Protein AF-A0A737SE07-F1 (afdb_monomer_lite)

Secondary structure (DSSP, 8-state):
-GGG-TTS---------TTS--SS-GGGTTEEEEE-TT--EEEEE--TT--EEEEE-SGGG-EEEEEEEE-TT--EEEEEEEE-

Sequence (84 aa):
FDGGDPDRPYIAYALHDSEHPDHVTSDNHTRNVWRTPANNKLRMEDKRQEEHIKLATEYGKTQLNMGHLVNSQREKRGAGFELR

Radius of gyration: 17.35 Å; chains: 1; bounding box: 37×30×48 Å

Foldseek 3Di:
DVVPPPVDDDDDDDDDDPVDDDPADPVQPQKDWDADPQGFIWMFGPPPQQTKIKGFDPVVRWIKIAAQDADPVRDGDDHGIDID

Organism: Salmonella enterica (NCBI:txid28901)

Structure (mmCIF, N/CA/C/O backbone):
data_AF-A0A737SE07-F1
#
_entry.id   AF-A0A737SE07-F1
#
loop_
_atom_site.group_PDB
_atom_site.id
_atom_site.type_symbol
_atom_site.label_atom_id
_atom_site.label_alt_id
_atom_site.label_comp_id
_atom_site.label_asym_id
_atom_site.label_entity_id
_atom_site.label_seq_id
_atom_site.pdbx_PDB_ins_code
_atom_site.Cartn_x
_atom_site.Cartn_y
_atom_site.Cartn_z
_atom_site.occupancy
_atom_site.B_iso_or_equiv
_atom_site.auth_seq_id
_atom_site.auth_comp_id
_atom_site.auth_asym_id
_atom_site.auth_atom_id
_atom_site.pdbx_PDB_model_num
ATOM 1 N N . PHE A 1 1 ? 13.538 -8.519 -22.183 1.00 87.25 1 PHE A N 1
ATOM 2 C CA . PHE A 1 1 ? 13.783 -8.414 -23.631 1.00 87.25 1 PHE A CA 1
ATOM 3 C C . PHE A 1 1 ? 12.796 -9.308 -24.334 1.00 87.25 1 PHE A C 1
ATOM 5 O O . PHE A 1 1 ? 12.740 -10.489 -23.997 1.00 87.25 1 PHE A O 1
ATOM 12 N N . ASP A 1 2 ? 11.956 -8.748 -25.197 1.00 91.19 2 ASP A N 1
ATOM 13 C CA . ASP A 1 2 ? 10.981 -9.551 -25.937 1.00 91.19 2 ASP A CA 1
ATOM 14 C C . ASP A 1 2 ? 11.726 -10.556 -26.828 1.00 91.19 2 ASP A C 1
ATOM 16 O O . ASP A 1 2 ? 12.549 -10.161 -27.647 1.00 91.19 2 ASP A O 1
ATOM 20 N N . GLY A 1 3 ? 11.536 -11.856 -26.598 1.00 92.19 3 GLY A N 1
ATOM 21 C CA . GLY A 1 3 ? 12.253 -12.908 -27.331 1.00 92.19 3 GLY A CA 1
ATOM 22 C C . GLY A 1 3 ? 13.786 -12.882 -27.207 1.00 92.19 3 GLY A C 1
ATOM 23 O O . GLY A 1 3 ? 14.465 -13.455 -28.051 1.00 92.19 3 GLY A O 1
ATOM 24 N N . GLY A 1 4 ? 14.345 -12.218 -26.188 1.00 93.19 4 GLY A N 1
ATOM 25 C CA . GLY A 1 4 ? 15.798 -12.039 -26.053 1.00 93.19 4 GLY A CA 1
ATOM 26 C C . GLY A 1 4 ? 16.397 -10.951 -26.952 1.00 93.19 4 GLY A C 1
ATOM 27 O O . GLY A 1 4 ? 17.611 -10.778 -26.925 1.00 93.19 4 GLY A O 1
ATOM 28 N N . ASP A 1 5 ? 15.569 -10.207 -27.692 1.00 95.88 5 ASP A N 1
ATOM 29 C CA . ASP A 1 5 ? 15.980 -9.078 -28.530 1.00 95.88 5 ASP A CA 1
ATOM 30 C C . ASP A 1 5 ? 16.439 -7.889 -27.658 1.00 95.88 5 ASP A C 1
ATOM 32 O O . ASP A 1 5 ? 15.601 -7.293 -26.962 1.00 95.88 5 ASP A O 1
ATOM 36 N N . PRO A 1 6 ? 17.741 -7.527 -27.667 1.00 94.69 6 PRO A N 1
ATOM 37 C CA . PRO A 1 6 ? 18.276 -6.409 -26.889 1.00 94.69 6 PRO A CA 1
ATOM 38 C C . PRO A 1 6 ? 17.628 -5.058 -27.220 1.00 94.69 6 PRO A C 1
ATOM 40 O O . PRO A 1 6 ? 17.578 -4.189 -26.348 1.00 94.69 6 PRO A O 1
ATOM 43 N N . ASP A 1 7 ? 17.074 -4.898 -28.426 1.00 96.50 7 ASP A N 1
ATOM 44 C CA . ASP A 1 7 ? 16.423 -3.662 -28.873 1.00 96.50 7 ASP A CA 1
ATOM 45 C C . ASP A 1 7 ? 14.974 -3.542 -28.369 1.00 96.50 7 ASP A C 1
ATOM 47 O O . ASP A 1 7 ? 14.324 -2.508 -28.540 1.00 96.50 7 ASP A O 1
ATOM 51 N N . ARG A 1 8 ? 14.450 -4.577 -27.695 1.00 95.81 8 ARG A N 1
ATOM 52 C CA . ARG A 1 8 ? 13.079 -4.615 -27.158 1.00 95.81 8 ARG A CA 1
ATOM 53 C C . ARG A 1 8 ? 13.077 -4.840 -25.640 1.00 95.81 8 ARG A C 1
ATOM 55 O O . ARG A 1 8 ? 12.572 -5.866 -25.155 1.00 95.81 8 ARG A O 1
ATOM 62 N N . PRO A 1 9 ? 13.654 -3.913 -24.848 1.00 95.19 9 PRO A N 1
ATOM 63 C CA . PRO A 1 9 ? 13.619 -4.005 -23.396 1.00 95.19 9 PRO A CA 1
ATOM 64 C C . PRO A 1 9 ? 12.198 -3.785 -22.866 1.00 95.19 9 PRO A C 1
ATOM 66 O O . PRO A 1 9 ? 11.413 -3.012 -23.410 1.00 95.19 9 PRO A O 1
ATOM 69 N N . TYR A 1 10 ? 11.882 -4.445 -21.757 1.00 93.19 10 TYR A N 1
ATOM 70 C CA . TYR A 1 10 ? 10.682 -4.180 -20.970 1.00 93.19 10 TYR A CA 1
ATOM 71 C C . TYR A 1 10 ? 11.005 -4.378 -19.490 1.00 93.19 10 TYR A C 1
ATOM 73 O O . TYR A 1 10 ? 11.886 -5.169 -19.142 1.00 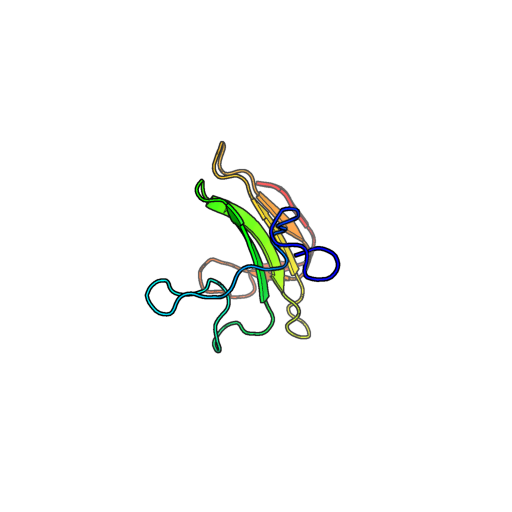93.19 10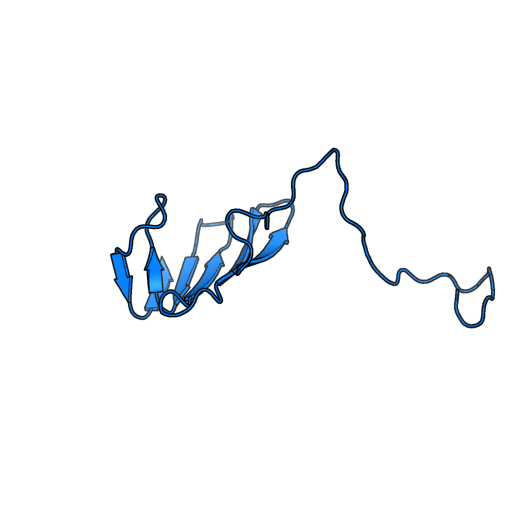 TYR A O 1
ATOM 81 N N . ILE A 1 11 ? 10.288 -3.665 -18.624 1.00 93.25 11 ILE A N 1
ATOM 82 C CA . ILE A 1 11 ? 10.374 -3.841 -17.173 1.00 93.25 11 ILE A CA 1
ATOM 83 C C . ILE A 1 11 ? 9.303 -4.855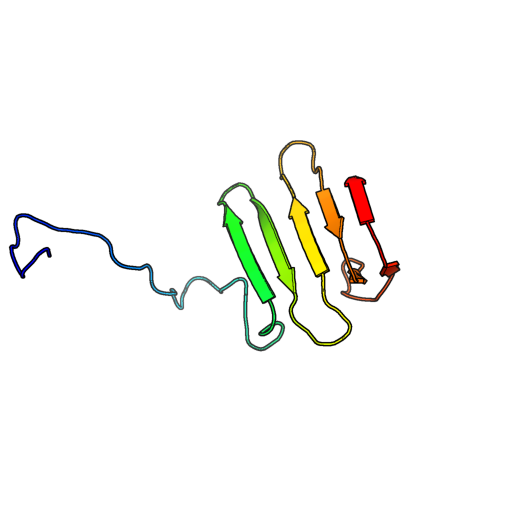 -16.776 1.00 93.25 11 ILE A C 1
ATOM 85 O O . ILE A 1 11 ? 8.120 -4.632 -17.015 1.00 93.25 11 ILE A O 1
ATOM 89 N N . ALA A 1 12 ? 9.722 -5.982 -16.204 1.00 92.75 12 ALA A N 1
ATOM 90 C CA . ALA A 1 12 ? 8.819 -7.065 -15.817 1.00 92.75 12 ALA A CA 1
ATOM 91 C C . ALA A 1 12 ? 8.326 -6.932 -14.368 1.00 92.75 12 ALA A C 1
ATOM 93 O O . ALA A 1 12 ? 7.182 -7.255 -14.061 1.00 92.75 12 ALA A O 1
ATOM 94 N N . TYR A 1 13 ? 9.210 -6.487 -13.477 1.00 92.75 13 TYR A N 1
ATOM 95 C CA . TYR A 1 13 ? 8.981 -6.418 -12.040 1.00 92.75 13 TYR A CA 1
ATOM 96 C C . TYR A 1 13 ? 9.953 -5.426 -11.394 1.00 92.75 13 TYR A C 1
ATOM 98 O O . TYR A 1 13 ? 10.972 -5.059 -11.982 1.00 92.75 13 TYR A O 1
ATOM 106 N N . ALA A 1 14 ? 9.633 -5.024 -10.168 1.00 91.38 14 ALA A N 1
ATOM 107 C CA . ALA A 1 14 ? 10.556 -4.375 -9.248 1.00 91.38 14 ALA A CA 1
ATOM 108 C C . ALA A 1 14 ? 10.900 -5.362 -8.124 1.00 91.38 14 ALA A C 1
ATOM 110 O O . ALA A 1 14 ? 10.075 -6.206 -7.773 1.00 91.38 14 ALA A O 1
ATOM 111 N N . LEU A 1 15 ? 12.112 -5.263 -7.584 1.00 92.12 15 LEU A N 1
ATOM 112 C CA . LEU A 1 15 ? 12.558 -6.052 -6.437 1.00 92.12 15 LEU A CA 1
ATOM 113 C C . LEU A 1 15 ? 12.709 -5.147 -5.216 1.00 92.12 15 LEU A C 1
ATOM 115 O O . LEU A 1 15 ? 12.925 -3.943 -5.353 1.00 92.12 15 LEU A O 1
ATOM 119 N N . HIS A 1 16 ? 12.592 -5.752 -4.038 1.00 90.25 16 HIS A N 1
ATOM 120 C CA . HIS A 1 16 ? 12.843 -5.090 -2.764 1.00 90.25 16 HIS A CA 1
ATOM 121 C C . HIS A 1 16 ? 14.316 -4.700 -2.630 1.00 90.25 16 HIS A C 1
ATOM 123 O O . HIS A 1 16 ? 15.201 -5.376 -3.159 1.00 90.25 16 HIS A O 1
ATOM 129 N N . ASP A 1 17 ? 14.560 -3.624 -1.891 1.00 90.38 17 ASP A N 1
ATOM 130 C CA . ASP A 1 17 ? 15.889 -3.110 -1.588 1.00 90.38 17 ASP A CA 1
ATOM 131 C C . ASP A 1 17 ? 16.146 -3.238 -0.084 1.00 90.38 17 ASP A C 1
ATOM 133 O O . ASP A 1 17 ? 15.374 -2.738 0.730 1.00 90.38 17 ASP A O 1
ATOM 137 N N . SER A 1 18 ? 17.237 -3.899 0.302 1.00 89.50 18 SER A N 1
ATOM 138 C CA . SER A 1 18 ? 17.599 -4.080 1.709 1.00 89.50 18 SER A CA 1
ATOM 139 C C . SER A 1 18 ? 17.912 -2.774 2.444 1.00 89.50 18 SER A C 1
ATOM 141 O O . SER A 1 18 ? 17.786 -2.735 3.667 1.00 89.50 18 SER A O 1
ATOM 143 N N . GLU A 1 19 ? 18.322 -1.714 1.739 1.00 94.88 19 GLU A N 1
ATOM 144 C CA . GLU A 1 19 ? 18.580 -0.402 2.349 1.00 94.88 19 GLU A CA 1
ATOM 145 C C . GLU A 1 19 ? 17.281 0.353 2.682 1.00 94.88 19 GLU A C 1
ATOM 147 O O . GLU A 1 19 ? 17.278 1.242 3.537 1.00 94.88 19 GLU A O 1
ATOM 152 N N . HIS A 1 20 ? 16.160 -0.028 2.059 1.00 90.50 20 HIS A N 1
ATOM 153 C CA . HIS A 1 20 ? 14.869 0.640 2.190 1.00 90.50 20 HIS A CA 1
ATOM 154 C C . HIS A 1 20 ? 13.804 -0.319 2.749 1.00 90.50 20 HIS A C 1
ATOM 156 O O . HIS A 1 20 ? 13.266 -1.143 2.014 1.00 90.50 20 HIS A O 1
ATOM 162 N N . PRO A 1 21 ? 13.432 -0.198 4.039 1.00 90.69 21 PRO A N 1
ATOM 163 C CA . PRO A 1 21 ? 12.476 -1.106 4.662 1.00 90.69 21 PRO A CA 1
ATOM 164 C C . PRO A 1 21 ? 11.108 -1.140 3.970 1.00 90.69 21 PRO A C 1
ATOM 166 O O . PRO A 1 21 ? 10.464 -0.104 3.761 1.00 90.69 21 PRO A O 1
ATOM 169 N N . ASP A 1 22 ? 10.621 -2.352 3.716 1.00 93.75 22 ASP A N 1
ATOM 170 C CA . ASP A 1 22 ? 9.297 -2.580 3.153 1.00 93.75 22 ASP A CA 1
ATOM 171 C C . ASP A 1 22 ? 8.169 -2.161 4.102 1.00 93.75 22 ASP A C 1
ATOM 173 O O . ASP A 1 22 ? 8.264 -2.197 5.330 1.00 93.75 22 ASP A O 1
ATOM 177 N N . HIS A 1 23 ? 7.029 -1.782 3.524 1.00 93.62 23 HIS A N 1
ATOM 178 C CA . HIS A 1 23 ? 5.827 -1.467 4.303 1.00 93.62 23 HIS A CA 1
ATOM 179 C C . HIS A 1 23 ? 5.143 -2.704 4.895 1.00 93.62 23 HIS A C 1
ATOM 181 O O . HIS A 1 23 ? 4.400 -2.584 5.880 1.00 93.62 23 HIS A O 1
ATOM 187 N N . VAL A 1 24 ? 5.377 -3.863 4.281 1.00 95.31 24 VAL A N 1
ATOM 188 C CA . VAL A 1 24 ? 4.918 -5.170 4.742 1.00 95.31 24 VAL A CA 1
ATOM 189 C C . VAL A 1 24 ? 6.150 -5.951 5.189 1.00 95.31 24 VAL A C 1
ATOM 191 O O . VAL A 1 24 ? 7.086 -6.132 4.424 1.00 95.31 24 VAL A O 1
ATOM 194 N N . THR A 1 25 ? 6.155 -6.370 6.445 1.00 94.44 25 THR A N 1
ATOM 195 C CA . THR A 1 25 ? 7.228 -7.084 7.135 1.00 94.44 25 THR A CA 1
ATOM 196 C C . THR A 1 25 ? 6.660 -8.344 7.790 1.00 94.44 25 THR A C 1
ATOM 198 O O . THR A 1 25 ? 5.454 -8.604 7.741 1.00 94.44 25 THR A O 1
ATOM 201 N N . SER A 1 26 ? 7.509 -9.118 8.469 1.00 95.00 26 SER A N 1
ATOM 202 C CA . SER A 1 26 ? 7.077 -10.261 9.284 1.00 95.00 26 SER A CA 1
ATOM 203 C C . SER A 1 26 ? 6.006 -9.896 10.317 1.00 95.00 26 SER A C 1
ATOM 205 O O . SER A 1 26 ? 5.106 -10.687 10.568 1.00 95.00 26 SER A O 1
ATOM 207 N N . ASP A 1 27 ? 6.049 -8.688 10.880 1.00 93.56 27 ASP A N 1
ATOM 208 C CA . ASP A 1 27 ? 5.151 -8.263 11.966 1.00 93.56 27 ASP A CA 1
ATOM 209 C C . ASP A 1 27 ? 3.753 -7.848 11.478 1.00 93.56 27 ASP A C 1
ATOM 211 O O . ASP A 1 27 ? 2.871 -7.492 12.270 1.00 93.56 27 ASP A O 1
ATOM 215 N N . ASN A 1 28 ? 3.547 -7.786 10.162 1.00 94.88 28 ASN A N 1
ATOM 216 C CA . ASN A 1 28 ? 2.274 -7.421 9.547 1.00 94.88 28 ASN A CA 1
ATOM 217 C C . ASN A 1 28 ? 2.055 -8.155 8.208 1.00 94.88 28 ASN A C 1
ATOM 219 O O . ASN A 1 28 ? 1.452 -7.609 7.285 1.00 94.88 28 ASN A O 1
ATOM 223 N N . HIS A 1 29 ? 2.527 -9.400 8.140 1.00 96.56 29 HIS A N 1
ATOM 224 C CA . HIS A 1 29 ? 2.655 -10.229 6.937 1.00 96.56 29 HIS A CA 1
ATOM 225 C C . HIS A 1 29 ? 1.340 -10.551 6.197 1.00 96.56 29 HIS A C 1
ATOM 227 O O . HIS A 1 29 ? 1.366 -11.124 5.114 1.00 96.56 29 HIS A O 1
ATOM 233 N N . THR A 1 30 ? 0.186 -10.231 6.779 1.00 97.75 30 THR A N 1
ATOM 234 C CA . THR A 1 30 ? -1.150 -10.380 6.175 1.00 97.75 30 THR A CA 1
ATOM 235 C C . THR A 1 30 ? -1.626 -9.120 5.450 1.00 97.75 30 THR A C 1
ATOM 237 O O . THR A 1 30 ? -2.759 -9.070 4.973 1.00 97.75 30 THR A O 1
ATOM 240 N N . ARG A 1 31 ? -0.791 -8.077 5.381 1.00 97.50 31 ARG A N 1
ATOM 241 C CA . ARG A 1 31 ? -1.135 -6.819 4.720 1.00 97.50 31 ARG A CA 1
ATOM 242 C C . ARG A 1 31 ? -0.740 -6.799 3.260 1.00 97.50 31 ARG A C 1
ATOM 244 O O . ARG A 1 31 ? 0.356 -7.196 2.890 1.00 97.50 31 ARG A O 1
ATOM 251 N N . ASN A 1 32 ? -1.579 -6.129 2.484 1.00 97.81 32 ASN A N 1
ATOM 252 C CA . ASN A 1 32 ? -1.278 -5.684 1.134 1.00 97.81 32 ASN A CA 1
ATOM 253 C C . ASN A 1 32 ? -1.316 -4.155 1.122 1.00 97.81 32 ASN A C 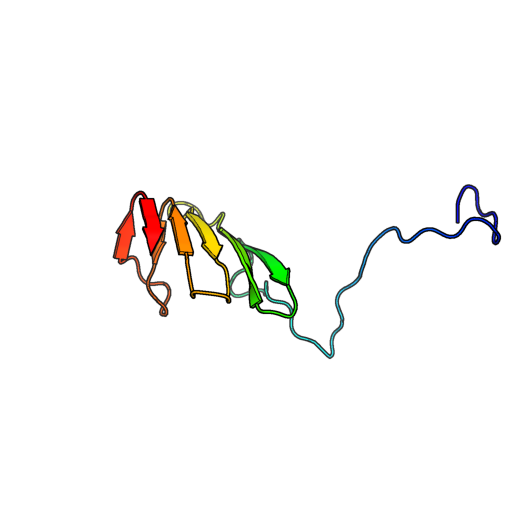1
ATOM 255 O O . ASN A 1 32 ? -2.306 -3.554 1.545 1.00 97.81 32 ASN A O 1
ATOM 259 N N . VAL A 1 33 ? -0.232 -3.502 0.698 1.00 97.50 33 VAL A N 1
ATOM 260 C CA . VAL A 1 33 ? -0.112 -2.037 0.742 1.00 97.50 33 VAL A CA 1
ATOM 261 C C . VAL A 1 33 ? 0.381 -1.508 -0.594 1.00 97.50 33 VAL A C 1
ATOM 263 O O . VAL A 1 33 ? 1.483 -1.828 -1.021 1.00 97.50 33 VAL A O 1
ATOM 266 N N . TRP A 1 34 ? -0.390 -0.605 -1.192 1.00 97.19 34 TRP A N 1
ATOM 267 C CA . TRP A 1 34 ? 0.084 0.272 -2.253 1.00 97.19 34 TRP A CA 1
ATOM 268 C C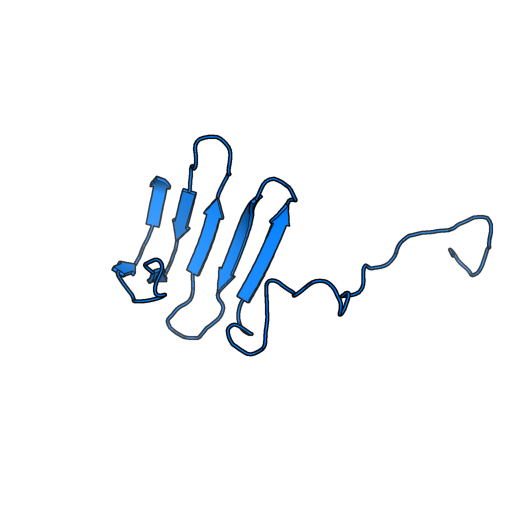 . TRP A 1 34 ? 0.219 1.688 -1.701 1.00 97.19 34 TRP A C 1
ATOM 270 O O . TRP A 1 34 ? -0.742 2.253 -1.171 1.00 97.19 34 TRP A O 1
ATOM 280 N N . ARG A 1 35 ? 1.425 2.255 -1.776 1.00 96.88 35 ARG A N 1
ATOM 281 C CA . ARG A 1 35 ? 1.727 3.589 -1.253 1.00 96.88 35 ARG A CA 1
ATOM 282 C C . ARG A 1 35 ? 2.543 4.387 -2.259 1.00 96.88 35 ARG A C 1
ATOM 284 O O . ARG A 1 35 ? 3.507 3.872 -2.813 1.00 96.88 35 ARG A O 1
ATOM 291 N N . THR A 1 36 ? 2.163 5.640 -2.480 1.00 96.88 36 THR A N 1
ATOM 292 C CA . THR A 1 36 ? 2.907 6.554 -3.357 1.00 96.88 36 THR A CA 1
ATOM 293 C C . THR A 1 36 ? 3.962 7.348 -2.572 1.00 96.88 36 THR A C 1
ATOM 295 O O . THR A 1 36 ? 3.849 7.449 -1.345 1.00 96.88 36 THR A O 1
ATOM 298 N N . PRO A 1 37 ? 4.947 7.985 -3.241 1.00 95.44 37 PRO A N 1
ATOM 299 C CA . PRO A 1 37 ? 5.933 8.845 -2.572 1.00 95.44 37 PRO A CA 1
ATOM 300 C C . PRO A 1 37 ? 5.307 9.994 -1.768 1.00 95.44 37 PRO A C 1
ATOM 302 O O . PRO A 1 37 ? 5.783 10.333 -0.691 1.00 95.44 37 PRO A O 1
ATOM 305 N N . ALA A 1 38 ? 4.183 10.540 -2.244 1.00 96.44 38 ALA A N 1
ATOM 306 C CA . ALA A 1 38 ? 3.407 11.566 -1.544 1.00 96.44 38 ALA A CA 1
ATOM 307 C C . ALA A 1 38 ? 2.488 11.005 -0.439 1.00 96.44 38 ALA A C 1
ATOM 309 O O . ALA A 1 38 ? 1.615 11.715 0.037 1.00 96.44 38 ALA A O 1
ATOM 310 N N . ASN A 1 39 ? 2.654 9.739 -0.039 1.00 95.75 39 ASN A N 1
ATOM 311 C CA . ASN A 1 39 ? 1.923 9.073 1.044 1.00 95.75 39 ASN A CA 1
ATOM 312 C C . ASN A 1 39 ? 0.427 8.770 0.797 1.00 95.75 39 ASN A C 1
ATOM 314 O O . ASN A 1 39 ? -0.273 8.371 1.732 1.00 95.75 39 ASN A O 1
ATOM 318 N N . ASN A 1 40 ? -0.067 8.839 -0.446 1.00 97.88 40 ASN A N 1
ATOM 319 C CA . ASN A 1 40 ? -1.379 8.255 -0.762 1.00 97.88 40 ASN A CA 1
ATOM 320 C C . ASN A 1 40 ? -1.313 6.737 -0.563 1.00 97.88 40 ASN A C 1
ATOM 322 O O . ASN A 1 40 ? -0.278 6.127 -0.843 1.00 97.88 40 ASN A O 1
ATOM 326 N N . LYS A 1 41 ? -2.386 6.127 -0.056 1.00 97.94 41 LYS A N 1
ATOM 327 C CA . LYS A 1 41 ? -2.346 4.749 0.441 1.00 97.94 41 LYS A CA 1
ATOM 328 C C . LYS A 1 41 ? -3.619 3.978 0.140 1.00 97.94 41 LYS A C 1
ATOM 330 O O . LYS A 1 41 ? -4.700 4.411 0.522 1.00 97.94 41 LYS A O 1
ATOM 335 N N . LEU A 1 42 ? -3.453 2.783 -0.411 1.00 98.25 42 LEU A N 1
ATOM 336 C CA . LEU A 1 42 ? -4.429 1.701 -0.381 1.00 98.25 42 LEU A CA 1
ATOM 337 C C . LEU A 1 42 ? -3.847 0.572 0.476 1.00 98.25 42 LEU A C 1
ATOM 339 O O . LEU A 1 42 ? -2.741 0.106 0.218 1.00 98.25 42 LEU A O 1
ATOM 343 N N . ARG A 1 43 ? -4.562 0.150 1.516 1.00 97.69 43 ARG A N 1
ATOM 344 C CA . ARG A 1 43 ? -4.173 -0.966 2.385 1.00 97.69 43 ARG A CA 1
ATOM 345 C C . ARG A 1 43 ? -5.315 -1.959 2.495 1.00 97.69 43 ARG A C 1
ATOM 347 O O . ARG A 1 43 ? -6.437 -1.547 2.764 1.00 97.69 43 ARG A O 1
ATOM 354 N N . MET A 1 44 ? -4.999 -3.239 2.394 1.00 98.38 44 MET A N 1
ATOM 355 C CA . MET A 1 44 ? -5.884 -4.354 2.721 1.00 98.38 44 MET A CA 1
ATOM 356 C C . MET A 1 44 ? -5.222 -5.181 3.824 1.00 98.38 44 MET A C 1
ATOM 358 O O . MET A 1 44 ? -3.995 -5.287 3.871 1.00 98.38 44 MET A O 1
ATOM 362 N N . GLU A 1 45 ? -6.023 -5.697 4.742 1.00 97.69 45 GLU A N 1
ATOM 363 C CA . GLU A 1 45 ? -5.604 -6.579 5.826 1.00 97.69 45 GLU A CA 1
ATOM 364 C C . GLU A 1 45 ? -6.395 -7.877 5.714 1.00 97.69 45 GLU A C 1
ATOM 366 O O . GLU A 1 45 ? -7.621 -7.842 5.806 1.00 97.69 45 GLU A O 1
ATOM 371 N N . ASP A 1 46 ? -5.683 -8.993 5.560 1.00 98.12 46 ASP A N 1
ATOM 372 C CA . ASP A 1 46 ? -6.263 -10.335 5.417 1.00 98.12 46 ASP A CA 1
ATOM 373 C C . ASP A 1 46 ? -6.076 -11.188 6.685 1.00 98.12 46 ASP A C 1
ATOM 375 O O . ASP A 1 46 ? -6.191 -12.418 6.671 1.00 98.12 46 ASP A O 1
ATOM 379 N N . LYS A 1 47 ? -5.765 -10.550 7.820 1.00 97.25 47 LYS A N 1
ATOM 380 C CA . LYS A 1 47 ? -5.726 -11.232 9.114 1.00 97.25 47 LYS A CA 1
ATOM 381 C C . LYS A 1 47 ? -7.136 -11.683 9.492 1.00 97.25 47 LYS A C 1
ATOM 383 O O . LYS A 1 47 ? -8.042 -10.860 9.618 1.00 97.25 47 LYS A O 1
ATOM 388 N N . ARG A 1 48 ? -7.296 -12.991 9.723 1.00 97.06 48 ARG A N 1
ATOM 389 C CA . ARG A 1 48 ? -8.591 -13.607 10.052 1.00 97.06 48 ARG A CA 1
ATOM 390 C C . ARG A 1 48 ? -9.298 -12.870 11.190 1.00 97.06 48 ARG A C 1
ATOM 392 O O . ARG A 1 48 ? -8.693 -12.660 12.238 1.00 97.06 48 ARG A O 1
ATOM 399 N N . GLN A 1 49 ? -10.582 -12.563 10.995 1.00 96.00 49 GLN A N 1
ATOM 400 C CA . GLN A 1 49 ? -11.472 -11.842 11.925 1.00 96.00 49 GLN A CA 1
ATOM 401 C C . GLN A 1 49 ? -11.112 -10.360 12.175 1.00 96.00 49 GLN A C 1
ATOM 403 O O . GLN A 1 49 ? -11.796 -9.664 12.939 1.00 96.00 49 GLN A O 1
ATOM 408 N N . GLU A 1 50 ? -10.059 -9.860 11.530 1.00 97.19 50 GLU A N 1
ATOM 409 C CA . GLU A 1 50 ? -9.588 -8.475 11.588 1.00 97.19 50 GLU A CA 1
ATOM 410 C C . GLU A 1 50 ? -9.504 -7.845 10.185 1.00 97.19 50 GLU A C 1
ATOM 412 O 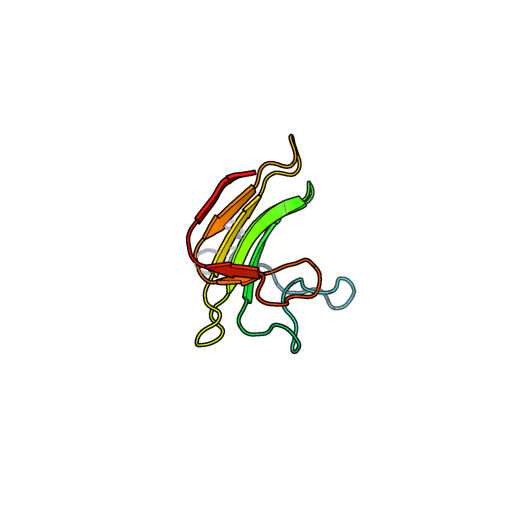O . GLU A 1 50 ? -8.796 -6.854 9.973 1.00 97.19 50 GLU A O 1
ATOM 417 N N . GLU A 1 51 ? -10.251 -8.397 9.226 1.00 98.19 51 GLU A N 1
ATOM 418 C CA . GLU A 1 51 ? -10.192 -8.015 7.821 1.00 98.19 51 GLU A CA 1
ATOM 419 C C . GLU A 1 51 ? -10.703 -6.589 7.605 1.00 98.19 51 GLU A C 1
ATOM 421 O O . GLU A 1 51 ? -11.774 -6.198 8.089 1.00 98.19 51 GLU A O 1
ATOM 426 N N . HIS A 1 52 ? -9.935 -5.786 6.867 1.00 97.75 52 HIS A N 1
ATOM 427 C CA . HIS A 1 52 ? -10.316 -4.408 6.566 1.00 97.75 52 HIS A CA 1
ATOM 428 C C . HIS A 1 52 ? -9.584 -3.824 5.359 1.00 97.75 52 HIS A C 1
ATOM 430 O O . HIS A 1 52 ? -8.495 -4.255 4.985 1.00 97.75 52 HIS A O 1
ATOM 436 N N . ILE A 1 53 ? -10.168 -2.769 4.787 1.00 98.06 53 ILE A N 1
ATOM 437 C CA . ILE A 1 53 ? -9.595 -1.989 3.686 1.00 98.06 53 ILE A CA 1
ATOM 438 C C . ILE A 1 53 ? -9.518 -0.518 4.097 1.00 98.06 53 ILE A C 1
ATOM 440 O O . ILE A 1 53 ? -10.426 0.015 4.735 1.00 98.06 53 ILE A O 1
ATOM 444 N N . LYS A 1 54 ? -8.428 0.147 3.714 1.00 97.50 54 LYS A N 1
ATOM 445 C CA . LYS A 1 54 ? -8.207 1.583 3.878 1.00 97.50 54 LYS A CA 1
ATOM 446 C C . LYS A 1 54 ? -7.777 2.213 2.560 1.00 97.50 54 LYS A C 1
ATOM 448 O O . LYS A 1 54 ? -6.797 1.768 1.971 1.00 97.50 54 LYS A O 1
ATOM 453 N N . LEU A 1 55 ? -8.429 3.304 2.174 1.00 98.06 55 LEU A N 1
ATOM 454 C CA . LEU A 1 55 ? -7.993 4.212 1.116 1.00 98.06 55 LEU A CA 1
ATOM 455 C C . LEU A 1 55 ? -7.787 5.603 1.723 1.00 98.06 55 LEU A C 1
ATOM 457 O O . LEU A 1 55 ? -8.665 6.107 2.415 1.00 98.06 55 LEU A O 1
ATOM 461 N N . ALA A 1 56 ? -6.624 6.209 1.516 1.00 97.75 56 ALA A N 1
ATOM 462 C CA . ALA A 1 56 ? -6.287 7.503 2.097 1.00 97.75 56 ALA A CA 1
ATOM 463 C C . ALA A 1 56 ? -5.501 8.381 1.124 1.00 97.75 56 ALA A C 1
ATOM 465 O O . ALA A 1 56 ? -4.594 7.900 0.439 1.00 97.75 56 ALA A O 1
ATOM 466 N N . THR A 1 57 ? -5.817 9.672 1.128 1.00 98.06 57 THR A N 1
ATOM 467 C CA . THR A 1 57 ? -5.048 10.710 0.443 1.00 98.06 57 THR A CA 1
ATOM 468 C C . THR A 1 57 ? -4.255 11.520 1.458 1.00 98.06 57 THR A C 1
ATOM 470 O O . THR A 1 57 ? -4.724 11.781 2.566 1.00 98.06 57 THR A O 1
ATOM 473 N N . GLU A 1 58 ? -3.047 11.938 1.088 1.00 97.38 58 GLU A N 1
ATOM 474 C CA . GLU A 1 58 ? -2.292 12.882 1.921 1.00 97.38 58 GLU A CA 1
ATOM 475 C C . GLU A 1 58 ? -2.880 14.293 1.795 1.00 97.38 58 GLU A C 1
ATOM 477 O O . GLU A 1 58 ? -3.066 15.000 2.786 1.00 97.38 58 GLU A O 1
ATOM 482 N N . TYR A 1 59 ? -3.271 14.679 0.576 1.00 95.81 59 TYR A N 1
ATOM 483 C CA . TYR A 1 59 ? -3.987 15.927 0.336 1.00 95.81 59 TYR A CA 1
ATOM 484 C C . TYR A 1 59 ? -5.373 15.886 0.990 1.00 95.81 59 TYR A C 1
ATOM 486 O O . TYR A 1 59 ? -6.137 14.943 0.774 1.00 95.81 59 TYR A O 1
ATOM 494 N N . GLY A 1 60 ? -5.674 16.881 1.828 1.00 95.44 60 GLY A N 1
ATOM 495 C CA . GLY A 1 60 ? -6.913 16.941 2.615 1.00 95.44 60 GLY A CA 1
ATOM 496 C C . GLY A 1 60 ? -7.012 15.904 3.740 1.00 95.44 60 GLY A C 1
ATOM 497 O O . GLY A 1 60 ? -7.965 15.950 4.510 1.00 95.44 60 GLY A O 1
ATOM 498 N N . LYS A 1 61 ? -6.030 14.994 3.865 1.00 95.62 61 LYS A N 1
ATOM 499 C CA . LYS A 1 61 ? -5.997 13.891 4.840 1.00 95.62 61 LYS A CA 1
ATOM 500 C C . LYS A 1 61 ? -7.266 13.030 4.860 1.00 95.62 61 LYS A C 1
ATOM 502 O O . LYS A 1 61 ? -7.575 12.435 5.894 1.00 95.62 61 LYS A O 1
ATOM 507 N N . THR A 1 62 ? -7.964 12.940 3.729 1.00 97.38 62 THR A N 1
ATOM 508 C CA . THR A 1 62 ? -9.227 12.211 3.599 1.00 97.38 62 THR A CA 1
ATOM 509 C C . THR A 1 62 ? -8.993 10.706 3.624 1.00 97.38 62 THR A C 1
ATOM 511 O O . THR A 1 62 ? -8.024 10.199 3.048 1.00 97.38 62 THR A O 1
ATOM 514 N N . GLN A 1 63 ? -9.862 9.970 4.315 1.00 97.06 63 GLN A N 1
ATOM 515 C CA . GLN A 1 63 ? -9.721 8.531 4.514 1.00 97.06 63 GLN A CA 1
ATOM 516 C C . GLN A 1 63 ? -11.061 7.816 4.450 1.00 97.06 63 GLN A C 1
ATOM 518 O O . GLN A 1 63 ? -12.007 8.173 5.143 1.00 97.06 63 GLN A O 1
ATOM 523 N N . LEU A 1 64 ? -11.077 6.729 3.693 1.00 97.44 64 LEU A N 1
ATOM 524 C CA . LEU A 1 64 ? -12.132 5.737 3.661 1.00 97.44 64 LEU A CA 1
ATOM 525 C C . LEU A 1 64 ? -11.631 4.466 4.349 1.00 97.44 64 LEU A C 1
ATOM 527 O O . LEU A 1 64 ? -10.649 3.880 3.892 1.00 97.44 64 LEU A O 1
ATOM 531 N N . ASN A 1 65 ? -12.283 4.027 5.426 1.00 97.62 65 ASN A N 1
ATOM 532 C CA . ASN A 1 65 ? -11.952 2.763 6.095 1.00 97.62 65 ASN A CA 1
ATOM 533 C C . ASN A 1 65 ? -13.186 1.856 6.176 1.00 97.62 65 ASN A C 1
ATOM 535 O O . ASN A 1 65 ? -14.282 2.318 6.487 1.00 97.62 65 ASN A O 1
ATOM 539 N N . MET A 1 66 ? -13.004 0.564 5.900 1.00 98.06 66 MET A N 1
ATOM 540 C CA . MET A 1 66 ? -14.077 -0.432 5.805 1.00 98.06 66 MET A CA 1
ATOM 541 C C . MET A 1 66 ? -13.671 -1.745 6.477 1.00 98.06 66 MET A C 1
ATOM 543 O O . MET A 1 66 ? -12.518 -2.144 6.358 1.00 98.06 66 MET A O 1
ATOM 547 N N . GLY A 1 67 ? -14.608 -2.444 7.118 1.00 97.88 67 GLY A N 1
ATOM 548 C CA . GLY A 1 67 ? -14.372 -3.714 7.813 1.00 97.88 67 GLY A CA 1
ATOM 549 C C . GLY A 1 67 ? -14.014 -3.513 9.285 1.00 97.88 67 GLY A C 1
ATOM 550 O O . GLY A 1 67 ? -14.680 -2.753 9.988 1.00 97.88 67 GLY A O 1
ATOM 551 N N . HIS A 1 68 ? -12.982 -4.205 9.762 1.00 97.56 68 HIS A N 1
ATOM 552 C CA . HIS A 1 68 ? -12.451 -4.098 11.119 1.00 97.56 68 HIS A CA 1
ATOM 553 C C . HIS A 1 68 ? -11.682 -2.778 11.328 1.00 97.56 68 HIS A C 1
ATOM 555 O O . HIS A 1 68 ? -10.541 -2.604 10.899 1.00 97.56 68 HIS A O 1
ATOM 561 N N . LEU A 1 69 ? -12.303 -1.812 12.007 1.00 96.50 69 LEU A N 1
ATOM 562 C CA . LEU A 1 69 ? -11.716 -0.490 12.210 1.00 96.50 69 LEU A CA 1
ATOM 563 C C . LEU A 1 69 ? -10.758 -0.507 13.401 1.00 96.50 69 LEU A C 1
ATOM 565 O O . LEU A 1 69 ? -11.159 -0.837 14.518 1.00 96.50 69 LEU A O 1
ATOM 569 N N . VAL A 1 70 ? -9.526 -0.046 13.183 1.00 94.12 70 VAL A N 1
ATOM 570 C CA . VAL A 1 70 ? -8.483 0.038 14.217 1.00 94.12 70 VAL A CA 1
ATOM 571 C C . VAL A 1 70 ? -8.041 1.473 14.499 1.00 94.12 70 VAL A C 1
ATOM 573 O O . VAL A 1 70 ? -8.180 2.353 13.645 1.00 94.12 70 VAL A O 1
ATOM 576 N N . ASN A 1 71 ? -7.486 1.711 15.687 1.00 91.50 71 ASN A N 1
ATOM 577 C CA . ASN A 1 71 ? -6.757 2.941 16.008 1.00 91.50 71 ASN A CA 1
ATOM 578 C C . ASN A 1 71 ? -5.283 2.879 15.534 1.00 91.50 71 ASN A C 1
ATOM 580 O O . ASN A 1 71 ? -4.854 1.934 14.865 1.00 91.50 71 ASN A O 1
ATOM 584 N N . SER A 1 72 ? -4.489 3.903 15.862 1.00 88.50 72 SER A N 1
ATOM 585 C CA . SER A 1 72 ? -3.051 3.965 15.544 1.00 88.50 72 SER A CA 1
ATOM 586 C C . SER A 1 72 ? -2.225 2.844 16.185 1.00 88.50 72 SER A C 1
ATOM 588 O O . SER A 1 72 ? -1.224 2.422 15.610 1.00 88.50 72 SER A O 1
ATOM 590 N N . GLN A 1 73 ? -2.671 2.335 17.331 1.00 91.31 73 GLN A N 1
ATOM 591 C CA . GLN A 1 73 ? -2.090 1.232 18.093 1.00 91.31 73 GLN A CA 1
ATOM 592 C C . GLN A 1 73 ? -2.537 -0.142 17.565 1.00 91.31 73 GLN A C 1
ATOM 594 O O . GLN A 1 73 ? -2.107 -1.164 18.086 1.00 91.31 73 GLN A O 1
ATOM 599 N N . ARG A 1 74 ? -3.339 -0.179 16.486 1.00 89.06 74 ARG A N 1
ATOM 600 C CA . ARG A 1 74 ? -3.949 -1.384 15.891 1.00 89.06 74 ARG A CA 1
ATOM 601 C C . ARG A 1 74 ? -5.010 -2.050 16.773 1.00 89.06 74 ARG A C 1
ATOM 603 O O . ARG A 1 74 ? -5.400 -3.179 16.504 1.00 89.06 74 ARG A O 1
ATOM 610 N N . GLU A 1 75 ? -5.511 -1.357 17.784 1.00 93.06 75 GLU A N 1
ATOM 611 C CA . GLU A 1 75 ? -6.575 -1.868 18.641 1.00 93.06 75 GLU A CA 1
ATOM 612 C C . GLU A 1 75 ? -7.926 -1.659 17.962 1.00 93.06 75 GLU A C 1
ATOM 614 O O . GLU A 1 75 ? -8.178 -0.612 17.348 1.00 93.06 75 GLU A O 1
ATOM 619 N N . LYS A 1 76 ? -8.809 -2.653 18.088 1.00 95.62 76 LYS A N 1
ATOM 620 C CA . LYS A 1 76 ? -10.167 -2.582 17.555 1.00 95.62 76 LYS A CA 1
ATOM 621 C C . LYS A 1 76 ? -10.902 -1.395 18.169 1.00 95.62 76 LYS A C 1
ATOM 623 O O . LYS A 1 76 ? -11.050 -1.288 19.381 1.00 95.62 76 LYS A O 1
ATOM 628 N N . ARG A 1 77 ? -11.428 -0.539 17.303 1.00 95.94 77 ARG A N 1
ATOM 629 C CA . ARG A 1 77 ? -12.248 0.625 17.660 1.00 95.94 77 ARG A CA 1
ATOM 630 C C . ARG A 1 77 ? -13.700 0.468 17.223 1.00 95.94 77 ARG A C 1
ATOM 632 O O . ARG A 1 77 ? -14.584 1.098 17.788 1.00 95.94 77 ARG A O 1
ATOM 639 N N . GLY A 1 78 ? -13.951 -0.336 16.197 1.00 94.88 78 GLY A N 1
ATOM 640 C CA . GLY A 1 78 ? -15.289 -0.530 15.659 1.00 94.88 78 GLY A CA 1
ATOM 641 C C . GLY A 1 78 ? -15.290 -1.466 14.462 1.00 94.88 78 GLY A C 1
ATOM 642 O O . GLY A 1 78 ? -14.275 -2.083 14.138 1.00 94.88 78 GLY A O 1
ATOM 643 N N . ALA A 1 79 ? -16.437 -1.566 13.807 1.00 96.44 79 ALA A N 1
ATOM 644 C CA . ALA A 1 79 ? -16.594 -2.297 12.561 1.00 96.44 79 ALA A CA 1
ATOM 645 C C . ALA A 1 79 ? -17.578 -1.561 11.647 1.00 96.44 79 ALA A C 1
ATOM 647 O O . ALA A 1 79 ? -18.428 -0.814 12.133 1.00 96.44 79 ALA A O 1
ATOM 648 N N . GLY A 1 80 ? -17.470 -1.783 10.340 1.00 96.06 80 GLY A N 1
ATOM 649 C CA . GLY A 1 80 ? -18.364 -1.193 9.347 1.00 96.06 80 GLY A CA 1
ATOM 650 C C . GLY A 1 80 ? -17.613 -0.263 8.409 1.00 96.06 80 GLY A C 1
ATOM 651 O O . GLY A 1 80 ? -16.637 -0.678 7.797 1.00 96.06 80 GLY A O 1
ATOM 652 N N . PHE A 1 81 ? -18.078 0.974 8.273 1.00 96.06 81 PHE A N 1
ATOM 653 C CA . PHE A 1 81 ? -17.588 1.932 7.286 1.00 96.06 81 PHE A CA 1
ATOM 654 C C . PHE A 1 81 ? -17.398 3.307 7.928 1.00 96.06 81 PHE A C 1
ATOM 656 O O . PHE A 1 81 ? -18.240 3.748 8.709 1.00 96.06 81 PHE A O 1
ATOM 663 N N . GLU A 1 82 ? -16.322 4.004 7.570 1.00 96.19 82 GLU A N 1
ATOM 664 C CA . GLU A 1 82 ? -16.110 5.405 7.926 1.00 96.19 82 GLU A CA 1
ATOM 665 C C . GLU A 1 82 ? -15.480 6.198 6.778 1.00 96.19 82 GLU A C 1
ATOM 667 O O . GLU A 1 82 ? -14.605 5.703 6.063 1.00 96.19 82 GLU A O 1
ATOM 672 N N . LEU A 1 83 ? -15.898 7.459 6.668 1.00 95.81 83 LEU A N 1
ATOM 673 C CA . LEU A 1 83 ? -15.272 8.488 5.847 1.00 95.81 83 LEU A CA 1
ATOM 674 C C . LEU A 1 83 ? -14.848 9.631 6.777 1.00 95.81 83 LEU A C 1
ATOM 676 O O . LEU A 1 83 ? -15.643 10.067 7.613 1.00 95.81 83 LEU A O 1
ATOM 680 N N . ARG A 1 84 ? -13.596 10.071 6.670 1.00 91.75 84 ARG A N 1
ATOM 681 C CA . ARG A 1 84 ? -13.025 11.186 7.435 1.00 91.75 84 ARG A CA 1
ATOM 682 C C . ARG A 1 84 ? -12.260 12.137 6.545 1.00 91.75 84 ARG A C 1
ATOM 684 O O . ARG A 1 84 ? -11.705 11.643 5.541 1.00 91.75 84 ARG A O 1
#

InterPro domains:
  IPR028244 Putative type VI secretion system, Rhs element associated Vgr domain [PF13296] (35-84)

pLDDT: mean 95.22, std 2.69, range [87.25, 98.38]